Protein AF-A0A4Q2M5E6-F1 (afdb_monomer_lite)

Organism: NCBI:txid592376

Structure (mmCIF, N/CA/C/O backbone):
data_AF-A0A4Q2M5E6-F1
#
_entry.id   AF-A0A4Q2M5E6-F1
#
loop_
_atom_site.group_PDB
_atom_site.id
_atom_site.type_symbol
_atom_site.label_atom_id
_atom_site.label_alt_id
_atom_site.label_comp_id
_atom_site.label_asym_id
_atom_site.label_entity_id
_atom_site.label_seq_id
_atom_site.pdbx_PDB_ins_code
_atom_site.Cartn_x
_atom_site.Cartn_y
_atom_site.Cartn_z
_atom_site.occupancy
_atom_site.B_iso_or_equiv
_atom_site.auth_seq_id
_atom_site.auth_comp_id
_atom_site.auth_asym_id
_atom_site.auth_atom_id
_atom_site.pdbx_PDB_model_num
ATOM 1 N N . MET A 1 1 ? 31.506 14.641 -14.914 1.00 62.25 1 MET A N 1
ATOM 2 C CA . MET A 1 1 ? 30.688 15.008 -13.733 1.00 62.25 1 MET A CA 1
ATOM 3 C C . MET A 1 1 ? 29.324 14.316 -13.726 1.00 62.25 1 MET A C 1
ATOM 5 O O . MET A 1 1 ? 29.008 13.694 -12.725 1.00 62.25 1 MET A O 1
ATOM 9 N N . ILE A 1 2 ? 28.570 14.311 -14.835 1.00 77.19 2 ILE A N 1
ATOM 10 C CA . ILE A 1 2 ? 27.265 13.615 -14.946 1.00 77.19 2 ILE A CA 1
ATOM 11 C C . ILE A 1 2 ? 27.364 12.100 -14.681 1.00 77.19 2 ILE A C 1
ATOM 13 O O . ILE A 1 2 ? 26.554 11.551 -13.945 1.00 77.19 2 ILE A O 1
ATOM 17 N N . VAL A 1 3 ? 28.398 11.435 -15.211 1.00 75.31 3 VAL A N 1
ATOM 18 C CA . VAL A 1 3 ? 28.589 9.979 -15.041 1.00 75.31 3 VAL A CA 1
ATOM 19 C C . VAL A 1 3 ? 28.831 9.594 -13.576 1.00 75.31 3 VAL A C 1
ATOM 21 O O . VAL A 1 3 ? 28.235 8.644 -13.087 1.00 75.31 3 VAL A O 1
ATOM 24 N N . ALA A 1 4 ? 29.641 10.368 -12.845 1.00 76.94 4 ALA A N 1
ATOM 25 C CA . ALA A 1 4 ? 29.879 10.141 -11.418 1.00 76.94 4 ALA A CA 1
ATOM 26 C C . ALA A 1 4 ? 28.597 10.330 -10.590 1.00 76.94 4 ALA A C 1
ATOM 28 O O . ALA A 1 4 ? 28.330 9.550 -9.683 1.00 76.94 4 ALA A O 1
ATOM 29 N N . PHE A 1 5 ? 27.771 11.318 -10.950 1.00 76.50 5 PHE A N 1
ATOM 30 C CA . PHE A 1 5 ? 26.471 11.541 -10.319 1.00 76.50 5 PHE A CA 1
ATOM 31 C C . PHE A 1 5 ? 25.507 10.374 -10.572 1.00 76.50 5 PHE A C 1
ATOM 33 O O . PHE A 1 5 ? 24.841 9.918 -9.647 1.00 76.50 5 PHE A O 1
ATOM 40 N N . GLY A 1 6 ? 25.490 9.839 -11.798 1.00 69.06 6 GLY A N 1
ATOM 41 C CA . GLY A 1 6 ? 24.714 8.648 -12.148 1.00 69.06 6 GLY A CA 1
ATOM 42 C C . GLY A 1 6 ? 25.153 7.404 -11.373 1.00 69.06 6 GLY A C 1
ATOM 43 O O . GLY A 1 6 ? 24.307 6.670 -10.874 1.00 69.06 6 GLY A O 1
ATOM 44 N N . ILE A 1 7 ? 26.463 7.202 -11.201 1.00 77.62 7 ILE A N 1
ATOM 45 C CA . ILE A 1 7 ? 27.016 6.079 -10.426 1.00 77.62 7 ILE A CA 1
ATOM 46 C C . ILE A 1 7 ? 26.675 6.212 -8.938 1.00 77.62 7 ILE A C 1
ATOM 48 O O . ILE A 1 7 ? 26.258 5.235 -8.322 1.00 77.62 7 ILE A O 1
ATOM 52 N N . ILE A 1 8 ? 26.809 7.409 -8.359 1.00 85.81 8 ILE A N 1
ATOM 53 C CA . ILE A 1 8 ? 26.464 7.662 -6.952 1.00 85.81 8 ILE A CA 1
ATOM 54 C C . ILE A 1 8 ? 24.967 7.447 -6.728 1.00 85.81 8 ILE A C 1
ATOM 56 O O . ILE A 1 8 ? 24.585 6.769 -5.780 1.00 85.81 8 ILE A O 1
ATOM 60 N N . LEU A 1 9 ? 24.119 7.965 -7.618 1.00 76.06 9 LEU A N 1
ATOM 61 C CA . LEU A 1 9 ? 22.673 7.787 -7.526 1.00 76.06 9 LEU A CA 1
ATOM 62 C C . LEU A 1 9 ? 22.280 6.308 -7.658 1.00 76.06 9 LEU A C 1
ATOM 64 O O . LEU A 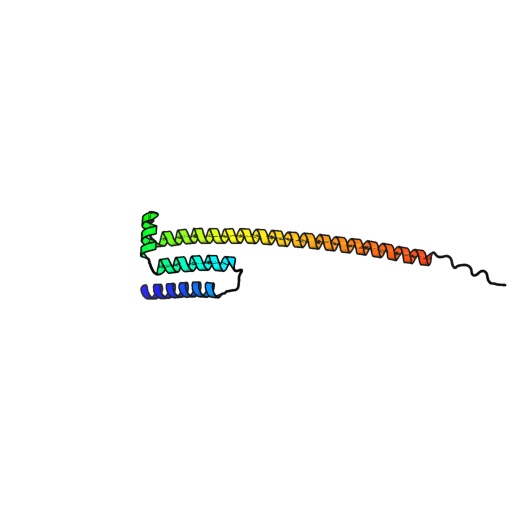1 9 ? 21.488 5.817 -6.859 1.00 76.06 9 LEU A O 1
ATOM 68 N N . ALA A 1 10 ? 22.881 5.577 -8.602 1.00 69.50 10 ALA A N 1
ATOM 69 C CA . ALA A 1 10 ? 22.670 4.140 -8.760 1.00 69.50 10 ALA A CA 1
ATOM 70 C C . ALA A 1 10 ? 23.129 3.350 -7.524 1.00 69.50 10 ALA A C 1
ATOM 72 O O . ALA A 1 10 ? 22.414 2.460 -7.071 1.00 69.50 10 ALA A O 1
ATOM 73 N N . ALA A 1 11 ? 24.276 3.700 -6.935 1.00 77.88 11 ALA A N 1
ATOM 74 C CA . ALA A 1 11 ? 24.779 3.076 -5.714 1.00 77.88 11 ALA A CA 1
ATOM 75 C C . ALA A 1 11 ? 23.874 3.361 -4.506 1.00 77.88 11 ALA A C 1
ATOM 77 O O . ALA A 1 11 ? 23.583 2.449 -3.740 1.00 77.88 11 ALA A O 1
ATOM 78 N N . VAL A 1 12 ? 23.376 4.592 -4.356 1.00 82.56 12 VAL A N 1
ATOM 79 C CA . VAL A 1 12 ? 22.430 4.964 -3.291 1.00 82.56 12 VAL A CA 1
ATOM 80 C C . VAL A 1 12 ? 21.115 4.205 -3.444 1.00 82.56 12 VAL A C 1
ATOM 82 O O . VAL A 1 12 ? 20.626 3.655 -2.463 1.00 82.56 12 VAL A O 1
ATOM 85 N N . ILE A 1 13 ? 20.572 4.110 -4.662 1.00 74.12 13 ILE A N 1
ATOM 86 C CA . ILE A 1 13 ? 19.360 3.326 -4.944 1.00 74.12 13 ILE A CA 1
ATOM 87 C C . ILE A 1 13 ? 19.599 1.844 -4.639 1.00 74.12 13 ILE A C 1
ATOM 89 O O . ILE A 1 13 ? 18.775 1.217 -3.980 1.00 74.12 13 ILE A O 1
ATOM 93 N N . LEU A 1 14 ? 20.735 1.284 -5.060 1.00 71.31 14 LEU A N 1
ATOM 94 C CA . LEU A 1 14 ? 21.081 -0.114 -4.809 1.00 71.31 14 LEU A CA 1
ATOM 95 C C . LEU A 1 14 ? 21.219 -0.402 -3.308 1.00 71.31 14 LEU A C 1
ATOM 97 O O . LEU A 1 14 ? 20.661 -1.378 -2.814 1.00 71.31 14 LEU A O 1
ATOM 101 N N . ILE A 1 15 ? 21.912 0.466 -2.567 1.00 77.81 15 ILE A N 1
ATOM 102 C CA . ILE A 1 15 ? 22.056 0.367 -1.110 1.00 77.81 15 ILE A CA 1
ATOM 103 C C . ILE A 1 15 ? 20.694 0.503 -0.430 1.00 77.81 15 ILE A C 1
ATOM 105 O O . ILE A 1 15 ? 20.403 -0.258 0.486 1.00 77.81 15 ILE A O 1
ATOM 109 N N . PHE A 1 16 ? 19.842 1.419 -0.891 1.00 73.19 16 PHE A N 1
ATOM 110 C CA . PHE A 1 16 ? 18.492 1.595 -0.366 1.00 73.19 16 PHE A CA 1
ATOM 111 C C . PHE A 1 16 ? 17.644 0.333 -0.571 1.00 73.19 16 PHE A C 1
ATOM 113 O O . PHE A 1 16 ? 17.052 -0.161 0.385 1.00 73.19 16 PHE A O 1
ATOM 120 N N . VAL A 1 17 ? 17.660 -0.251 -1.774 1.00 64.88 17 VAL A N 1
ATOM 121 C CA . VAL A 1 17 ? 16.969 -1.515 -2.085 1.00 64.88 17 VAL A CA 1
ATOM 122 C C . VAL A 1 17 ? 17.497 -2.665 -1.221 1.00 64.88 17 VAL A C 1
ATOM 124 O O . VAL A 1 17 ? 16.703 -3.403 -0.640 1.00 64.88 17 VAL A O 1
ATOM 127 N N . ILE A 1 18 ? 18.821 -2.801 -1.080 1.00 65.75 18 ILE A N 1
ATOM 128 C CA . ILE A 1 18 ? 19.449 -3.847 -0.254 1.00 65.75 18 ILE A CA 1
ATOM 129 C C . ILE A 1 18 ? 19.112 -3.659 1.227 1.00 65.75 18 ILE A C 1
ATOM 131 O O . ILE A 1 18 ? 18.795 -4.631 1.910 1.00 65.75 18 ILE A O 1
ATOM 135 N N . TRP A 1 19 ? 19.149 -2.427 1.733 1.00 67.38 19 TRP A N 1
ATOM 136 C CA . TRP A 1 19 ? 18.814 -2.127 3.122 1.00 67.38 19 TRP A CA 1
ATOM 137 C C . TRP A 1 19 ? 17.345 -2.433 3.412 1.00 67.38 19 TRP A C 1
ATOM 139 O O . TRP A 1 19 ? 17.036 -3.026 4.444 1.00 67.38 19 TRP A O 1
ATOM 149 N N . MET A 1 20 ? 16.453 -2.132 2.465 1.00 57.91 20 MET A N 1
ATOM 150 C CA . MET A 1 20 ? 15.034 -2.466 2.560 1.00 57.91 20 MET A CA 1
ATOM 151 C C . MET A 1 20 ? 14.790 -3.984 2.534 1.00 57.91 20 MET A C 1
ATOM 153 O O . MET A 1 20 ? 13.949 -4.476 3.284 1.00 57.91 20 MET A O 1
ATOM 157 N N . LEU A 1 21 ? 15.577 -4.737 1.751 1.00 56.47 21 LEU A N 1
ATOM 158 C CA . LEU A 1 21 ? 15.600 -6.209 1.757 1.00 56.47 21 LEU A CA 1
ATOM 159 C C . LEU A 1 21 ? 16.085 -6.784 3.101 1.00 56.47 21 LEU A C 1
ATOM 161 O O . LEU A 1 21 ? 15.551 -7.782 3.587 1.00 56.47 21 LEU A O 1
ATOM 165 N N . LEU A 1 22 ? 17.116 -6.175 3.697 1.00 59.16 22 LEU A N 1
ATOM 166 C CA . LEU A 1 22 ? 17.729 -6.647 4.943 1.00 59.16 22 LEU A CA 1
ATOM 167 C C . LEU A 1 22 ? 16.941 -6.255 6.194 1.00 59.16 22 LEU A C 1
ATOM 169 O O . LEU A 1 22 ? 17.116 -6.884 7.236 1.00 59.16 22 LEU A O 1
ATOM 173 N N . ALA A 1 23 ? 16.059 -5.260 6.102 1.00 58.47 23 ALA A N 1
ATOM 174 C CA . ALA A 1 23 ? 15.368 -4.694 7.253 1.00 58.47 23 ALA A CA 1
ATOM 175 C C . ALA A 1 23 ? 14.408 -5.658 7.983 1.00 58.47 23 ALA A C 1
ATOM 177 O O . ALA A 1 23 ? 13.945 -5.274 9.049 1.00 58.47 23 ALA A O 1
ATOM 178 N N . ARG A 1 24 ? 14.123 -6.877 7.476 1.00 54.72 24 ARG A N 1
ATOM 179 C CA . ARG A 1 24 ? 13.543 -8.071 8.168 1.00 54.72 24 ARG A CA 1
ATOM 180 C C . ARG A 1 24 ? 12.548 -7.846 9.342 1.00 54.72 24 ARG A C 1
ATOM 182 O O . ARG A 1 24 ? 12.464 -8.689 10.232 1.00 54.72 24 ARG A O 1
ATOM 189 N N . ARG A 1 25 ? 11.756 -6.763 9.371 1.00 50.38 25 ARG A N 1
ATOM 190 C CA . ARG A 1 25 ? 10.902 -6.421 10.532 1.00 50.38 25 ARG A CA 1
ATOM 191 C C . ARG A 1 25 ? 9.400 -6.325 10.281 1.00 50.38 25 ARG A C 1
ATOM 193 O O . ARG A 1 25 ? 8.677 -6.075 11.241 1.00 50.38 25 ARG A O 1
ATOM 200 N N . LEU A 1 26 ? 8.898 -6.552 9.065 1.00 47.56 26 LEU A N 1
ATOM 201 C CA . LEU A 1 26 ? 7.453 -6.574 8.804 1.00 47.56 26 LEU A CA 1
ATOM 202 C C . LEU A 1 26 ? 7.037 -7.816 7.998 1.00 47.56 26 LEU A C 1
ATOM 204 O O . LEU A 1 26 ? 7.540 -8.028 6.901 1.00 47.56 26 LEU A O 1
ATOM 208 N N . ARG A 1 27 ? 6.106 -8.590 8.590 1.00 56.03 27 ARG A N 1
ATOM 209 C CA . ARG A 1 27 ? 5.159 -9.579 8.021 1.00 56.03 27 ARG A CA 1
ATOM 210 C C . ARG A 1 27 ? 5.583 -10.187 6.665 1.00 56.03 27 ARG A C 1
ATOM 212 O O . ARG A 1 27 ? 5.494 -9.506 5.647 1.00 56.03 27 ARG A O 1
ATOM 219 N N . GLU A 1 28 ? 5.949 -11.479 6.653 1.00 55.50 28 GLU A N 1
ATOM 220 C CA . GLU A 1 28 ? 6.443 -12.281 5.499 1.00 55.50 28 GLU A CA 1
ATOM 221 C C . GLU A 1 28 ? 5.854 -11.914 4.125 1.00 55.50 28 GLU A C 1
ATOM 223 O O . GLU A 1 28 ? 6.576 -11.857 3.130 1.00 55.50 28 GLU A O 1
ATOM 228 N N . LYS A 1 29 ? 4.555 -11.607 4.075 1.00 60.53 29 LYS A N 1
ATOM 229 C CA . LYS A 1 29 ? 3.816 -11.249 2.861 1.00 60.53 29 LYS A CA 1
ATOM 230 C C . LYS A 1 29 ? 4.314 -9.992 2.122 1.00 60.53 29 LYS A C 1
ATOM 232 O O . LYS A 1 29 ? 4.383 -10.023 0.896 1.00 60.53 29 LYS A O 1
ATOM 237 N N . TYR A 1 30 ? 4.710 -8.909 2.800 1.00 67.25 30 TYR A N 1
ATOM 238 C CA . TYR A 1 30 ? 5.142 -7.680 2.091 1.00 67.25 30 TYR A CA 1
ATOM 239 C C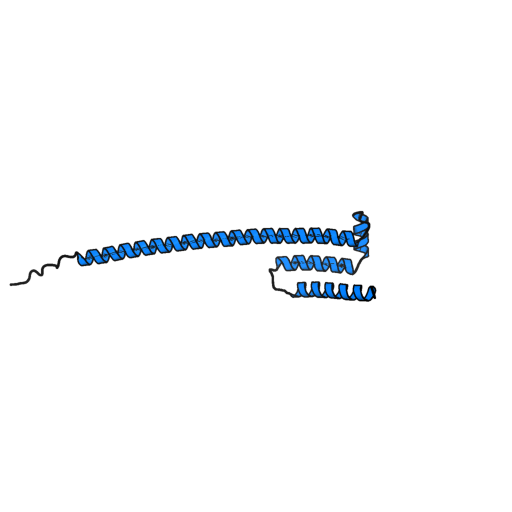 . TYR A 1 30 ? 6.593 -7.740 1.637 1.00 67.25 30 TYR A C 1
ATOM 241 O O . TYR A 1 30 ? 6.943 -7.175 0.602 1.00 67.25 30 TYR A O 1
ATOM 249 N N . ALA A 1 31 ? 7.437 -8.436 2.400 1.00 69.31 31 ALA A N 1
ATOM 250 C CA . ALA A 1 31 ? 8.832 -8.639 2.036 1.00 69.31 31 ALA A CA 1
ATOM 251 C C . ALA A 1 31 ? 8.948 -9.405 0.708 1.00 69.31 31 ALA A C 1
ATOM 253 O O . ALA A 1 31 ? 9.789 -9.061 -0.115 1.00 69.31 31 ALA A O 1
ATOM 254 N N . ALA A 1 32 ? 8.063 -10.379 0.460 1.00 73.31 32 ALA A N 1
ATOM 255 C CA . ALA A 1 32 ? 8.015 -11.121 -0.799 1.00 73.31 32 ALA A CA 1
ATOM 256 C C . ALA A 1 32 ? 7.690 -10.224 -2.008 1.00 73.31 32 ALA A C 1
ATOM 258 O O . ALA A 1 32 ? 8.363 -10.307 -3.033 1.00 73.31 32 ALA A O 1
ATOM 259 N N . LEU A 1 33 ? 6.706 -9.327 -1.883 1.00 75.31 33 LEU A N 1
ATOM 260 C CA . LEU A 1 33 ? 6.340 -8.391 -2.952 1.00 75.31 33 LEU A CA 1
ATOM 261 C C . LEU A 1 33 ? 7.493 -7.428 -3.272 1.00 75.31 33 LEU A C 1
ATOM 263 O O . LEU A 1 33 ? 7.860 -7.267 -4.435 1.00 75.31 33 LEU A O 1
ATOM 267 N N . TRP A 1 34 ? 8.131 -6.861 -2.246 1.00 74.88 34 TRP A N 1
ATOM 268 C CA . TRP A 1 34 ? 9.310 -6.010 -2.427 1.00 74.88 34 TRP A CA 1
ATOM 269 C C . TRP A 1 34 ? 10.520 -6.760 -2.989 1.00 74.88 34 TRP A C 1
ATOM 271 O O . TRP A 1 34 ? 11.264 -6.189 -3.784 1.00 74.88 34 TRP A O 1
ATOM 281 N N . LEU A 1 35 ? 10.694 -8.037 -2.644 1.00 73.25 35 LEU A N 1
ATOM 282 C CA . LEU A 1 35 ? 11.732 -8.893 -3.217 1.00 73.25 35 LEU A CA 1
ATOM 283 C C . LEU A 1 35 ? 11.512 -9.108 -4.720 1.00 73.25 35 LEU A C 1
ATOM 285 O O . LEU A 1 35 ? 12.458 -8.985 -5.493 1.00 73.25 35 LEU A O 1
ATOM 289 N N . ILE A 1 36 ? 10.273 -9.380 -5.140 1.00 78.94 36 ILE A N 1
ATOM 290 C CA . ILE A 1 36 ? 9.913 -9.544 -6.557 1.00 78.94 36 ILE A CA 1
ATOM 291 C C . ILE A 1 36 ? 10.156 -8.243 -7.324 1.00 78.94 36 ILE A C 1
ATOM 293 O O . ILE A 1 36 ? 10.762 -8.272 -8.393 1.00 78.94 36 ILE A O 1
ATOM 297 N N . ILE A 1 37 ? 9.741 -7.099 -6.771 1.00 78.06 37 ILE A N 1
ATOM 298 C CA . ILE A 1 37 ? 9.974 -5.782 -7.384 1.00 78.06 37 ILE A CA 1
ATOM 299 C C . ILE A 1 37 ? 11.474 -5.501 -7.497 1.00 78.06 37 ILE A C 1
ATOM 301 O O . ILE A 1 37 ? 11.948 -5.129 -8.568 1.00 78.06 37 ILE A O 1
ATOM 305 N N . GLY A 1 38 ? 12.234 -5.708 -6.418 1.00 74.88 38 GLY A N 1
ATOM 306 C CA . GLY A 1 38 ? 13.683 -5.514 -6.405 1.00 74.88 38 GLY A CA 1
ATOM 307 C C . GLY A 1 38 ? 14.394 -6.410 -7.418 1.00 74.88 38 GLY A C 1
ATOM 308 O O . GLY A 1 38 ? 15.264 -5.939 -8.146 1.00 74.88 38 GLY A O 1
ATOM 309 N N . LEU A 1 39 ? 13.976 -7.674 -7.529 1.00 79.56 39 LEU A N 1
ATOM 310 C CA . LEU A 1 39 ? 14.489 -8.610 -8.525 1.00 79.56 39 LEU A CA 1
ATOM 311 C C . LEU A 1 39 ? 14.140 -8.170 -9.952 1.00 79.56 39 LEU A C 1
ATOM 313 O O . LEU A 1 39 ? 15.010 -8.190 -10.816 1.00 79.56 39 LEU A O 1
ATOM 317 N N . ALA A 1 40 ? 12.905 -7.731 -10.203 1.00 80.50 40 ALA A N 1
ATOM 318 C CA . ALA A 1 40 ? 12.488 -7.232 -11.511 1.00 80.50 40 ALA A CA 1
ATOM 319 C C . ALA A 1 40 ? 13.306 -5.999 -11.930 1.00 80.50 40 ALA A C 1
ATOM 321 O O . ALA A 1 40 ? 13.819 -5.951 -13.046 1.00 80.50 40 ALA A O 1
ATOM 322 N N . VAL A 1 41 ? 13.501 -5.038 -11.021 1.00 78.88 41 VAL A N 1
ATOM 323 C CA . VAL A 1 41 ? 14.337 -3.851 -11.264 1.00 78.88 41 VAL A CA 1
ATOM 324 C C . VAL A 1 41 ? 15.797 -4.243 -11.503 1.00 78.88 41 VAL A C 1
ATOM 326 O O . VAL A 1 41 ? 16.424 -3.707 -12.415 1.00 78.88 41 VAL A O 1
ATOM 329 N N . LEU A 1 42 ? 16.335 -5.202 -10.742 1.00 76.81 42 LEU A N 1
ATOM 330 C CA . LEU A 1 42 ? 17.697 -5.706 -10.928 1.00 76.81 42 LEU A CA 1
ATOM 331 C C . LEU A 1 42 ? 17.878 -6.359 -12.305 1.00 76.81 42 LEU A C 1
ATOM 333 O O . LEU A 1 42 ? 18.851 -6.063 -12.993 1.00 76.81 42 LEU A O 1
ATOM 337 N N . VAL A 1 43 ? 16.935 -7.209 -12.728 1.00 78.94 43 VAL A N 1
ATOM 338 C CA . VAL A 1 43 ? 16.953 -7.866 -14.046 1.00 78.94 43 VAL A CA 1
ATOM 339 C C . VAL A 1 43 ? 16.884 -6.834 -15.171 1.00 78.94 43 VAL A C 1
ATOM 341 O O . VAL A 1 43 ? 17.675 -6.911 -16.110 1.00 78.94 43 VAL A O 1
ATOM 344 N N . LEU A 1 44 ? 16.002 -5.835 -15.059 1.00 76.69 44 LEU A N 1
ATOM 345 C CA . LEU A 1 44 ? 15.905 -4.739 -16.031 1.00 76.69 44 LEU A CA 1
ATOM 346 C C . LEU A 1 44 ? 17.169 -3.865 -16.060 1.00 76.69 44 LEU A C 1
ATOM 348 O O . LEU A 1 44 ? 17.546 -3.376 -17.122 1.00 76.69 44 LEU A O 1
ATOM 352 N N . GLY A 1 45 ? 17.839 -3.689 -14.917 1.00 73.00 45 GLY A N 1
ATOM 353 C CA . GLY A 1 45 ? 19.110 -2.970 -14.820 1.00 73.00 45 GLY A CA 1
ATOM 354 C C . GLY A 1 45 ? 20.293 -3.728 -15.431 1.00 73.00 45 GLY A C 1
ATOM 355 O O . GLY A 1 45 ? 21.162 -3.106 -16.038 1.00 73.00 45 GLY A O 1
ATOM 356 N N . LEU A 1 46 ? 20.323 -5.060 -15.307 1.00 75.06 46 LEU A N 1
ATOM 357 C CA . LEU A 1 46 ? 21.365 -5.908 -15.901 1.00 75.06 46 LEU A CA 1
ATOM 358 C C . LEU A 1 46 ? 21.172 -6.096 -17.415 1.00 75.06 46 LEU A C 1
ATOM 360 O O . LEU A 1 46 ? 22.152 -6.136 -18.156 1.00 75.06 46 LEU A O 1
ATOM 364 N N . TRP A 1 47 ? 19.920 -6.184 -17.876 1.00 84.06 47 TRP A N 1
ATOM 365 C CA . TRP A 1 47 ? 19.559 -6.317 -19.290 1.00 84.06 47 TRP A CA 1
ATOM 366 C C . TRP A 1 47 ? 18.647 -5.171 -19.757 1.00 84.06 47 TRP A C 1
ATOM 368 O O . TRP A 1 47 ? 17.434 -5.358 -19.892 1.00 84.06 47 TRP A O 1
ATOM 378 N N . PRO A 1 48 ? 19.208 -4.002 -20.119 1.00 77.44 48 PRO A N 1
ATOM 379 C CA . PRO A 1 48 ? 18.421 -2.876 -20.633 1.00 77.44 48 PRO A CA 1
ATOM 380 C C . PRO A 1 48 ? 17.682 -3.205 -21.942 1.00 77.44 48 PRO A C 1
ATOM 382 O O . PRO A 1 48 ? 16.670 -2.583 -22.258 1.00 77.44 48 PRO A O 1
ATOM 385 N N . GLN A 1 49 ? 18.136 -4.226 -22.676 1.00 84.56 49 GLN A N 1
ATOM 386 C CA . GLN A 1 49 ? 17.483 -4.711 -23.892 1.00 84.56 49 GLN A CA 1
ATOM 387 C C . GLN A 1 49 ? 16.049 -5.210 -23.646 1.00 84.56 49 GLN A C 1
ATOM 389 O O . GLN A 1 49 ? 15.200 -5.053 -24.518 1.00 84.56 49 GLN A O 1
ATOM 394 N N . LEU A 1 50 ? 15.760 -5.779 -22.464 1.00 83.69 50 LEU A N 1
ATOM 395 C CA . LEU A 1 50 ? 14.398 -6.192 -22.100 1.00 83.69 50 LEU A CA 1
ATOM 396 C C . LEU A 1 50 ? 13.479 -4.979 -21.981 1.00 83.69 50 LEU A C 1
ATOM 398 O O . LEU A 1 50 ? 12.351 -5.005 -22.462 1.00 83.69 50 LEU A O 1
ATOM 402 N N . LEU A 1 51 ? 13.975 -3.911 -21.355 1.00 80.62 51 LEU A N 1
ATOM 403 C CA . LEU A 1 51 ? 13.210 -2.684 -21.194 1.00 80.62 51 LEU A CA 1
ATOM 404 C C . LEU A 1 51 ? 12.903 -2.044 -22.554 1.00 80.62 51 LEU A C 1
ATOM 406 O O . LEU A 1 51 ? 11.773 -1.622 -22.768 1.00 80.62 51 LEU A O 1
ATOM 410 N N . LEU A 1 52 ? 13.875 -2.038 -23.475 1.00 84.69 52 LEU A N 1
ATOM 411 C CA . LEU A 1 52 ? 13.688 -1.558 -24.850 1.00 84.69 52 LEU A CA 1
ATOM 412 C C . LEU A 1 52 ? 12.653 -2.392 -25.623 1.00 84.69 52 LEU A C 1
ATOM 414 O O . LEU A 1 52 ? 11.771 -1.845 -26.278 1.00 84.69 52 LEU A O 1
ATOM 418 N N . ALA A 1 53 ? 12.695 -3.719 -25.490 1.00 87.38 53 ALA A N 1
ATOM 419 C CA . ALA A 1 53 ? 11.695 -4.587 -26.110 1.00 87.38 53 ALA A CA 1
ATOM 420 C C . ALA A 1 53 ? 10.279 -4.316 -25.568 1.00 87.38 53 ALA A C 1
ATOM 422 O O . ALA A 1 53 ? 9.315 -4.296 -26.332 1.00 87.38 53 ALA A O 1
ATOM 423 N N . LEU A 1 54 ? 10.144 -4.070 -24.257 1.00 84.81 54 LEU A N 1
ATOM 424 C CA . LEU A 1 54 ? 8.865 -3.676 -23.665 1.00 84.81 54 LEU A CA 1
ATOM 425 C C . LEU A 1 54 ? 8.389 -2.319 -24.188 1.00 84.81 54 LEU A C 1
ATOM 427 O O . LEU A 1 54 ? 7.202 -2.163 -24.459 1.00 84.81 54 LEU A O 1
ATOM 431 N N . THR A 1 55 ? 9.278 -1.336 -24.319 1.00 87.81 55 THR A N 1
ATOM 432 C CA . THR A 1 55 ? 8.902 0.001 -24.792 1.00 87.81 55 THR A CA 1
ATOM 433 C C . THR A 1 55 ? 8.427 -0.029 -26.236 1.00 87.81 55 THR A C 1
ATOM 435 O O . THR A 1 55 ? 7.414 0.595 -26.540 1.00 87.81 55 THR A O 1
ATOM 438 N N . ASP A 1 56 ? 9.071 -0.834 -27.082 1.00 88.06 56 ASP A N 1
ATOM 439 C CA . ASP A 1 56 ? 8.651 -1.047 -28.468 1.00 88.06 56 ASP A CA 1
ATOM 440 C C . ASP A 1 56 ? 7.300 -1.772 -28.539 1.00 88.06 56 ASP A C 1
ATOM 442 O O . ASP A 1 56 ? 6.425 -1.386 -29.312 1.00 88.06 56 ASP A O 1
ATOM 446 N N . PHE A 1 57 ? 7.090 -2.779 -27.683 1.00 90.00 57 PHE A N 1
ATOM 447 C CA . PHE A 1 57 ? 5.826 -3.516 -27.608 1.00 90.00 57 PHE A CA 1
ATOM 448 C C . PHE A 1 57 ? 4.653 -2.650 -27.121 1.00 90.00 57 PHE A C 1
ATOM 450 O O . PHE A 1 57 ? 3.549 -2.739 -27.653 1.00 90.00 57 PHE A O 1
ATOM 457 N N . LEU A 1 58 ? 4.884 -1.803 -26.116 1.00 88.31 58 LEU A N 1
ATOM 458 C CA . LEU A 1 58 ? 3.877 -0.913 -25.526 1.00 88.31 58 LEU A CA 1
ATOM 459 C C . LEU A 1 58 ? 3.722 0.419 -26.284 1.00 88.31 58 LEU A C 1
ATOM 461 O O . LEU A 1 58 ? 2.842 1.207 -25.943 1.00 88.31 58 LEU A O 1
ATOM 465 N N . GLY A 1 59 ? 4.562 0.693 -27.287 1.00 86.06 59 GLY A N 1
ATOM 466 C CA . GLY A 1 59 ? 4.548 1.943 -28.055 1.00 86.06 59 GLY A CA 1
ATOM 467 C C . GLY A 1 59 ? 5.049 3.169 -27.279 1.00 86.06 59 GLY A C 1
ATOM 468 O O . GLY A 1 59 ? 4.693 4.302 -27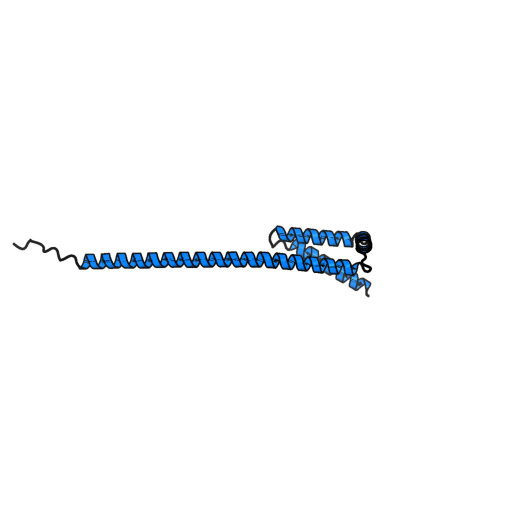.606 1.00 86.06 59 GLY A O 1
ATOM 469 N N . VAL A 1 60 ? 5.859 2.970 -26.237 1.00 87.44 60 VAL A N 1
ATOM 470 C CA . VAL A 1 60 ? 6.438 4.048 -25.425 1.00 87.44 60 VAL A CA 1
ATOM 471 C C . VAL A 1 60 ? 7.785 4.456 -26.017 1.00 87.44 60 VAL A C 1
ATOM 473 O O . VAL A 1 60 ? 8.690 3.645 -26.111 1.00 87.44 60 VAL A O 1
ATOM 476 N N . GLN A 1 61 ? 7.966 5.731 -26.366 1.00 82.44 61 GLN A N 1
ATOM 477 C CA . GLN A 1 61 ? 9.219 6.187 -26.994 1.00 82.44 61 GLN A CA 1
ATOM 478 C C . GLN A 1 61 ? 10.413 6.264 -26.032 1.00 82.44 61 GLN A C 1
ATOM 480 O O . GLN A 1 61 ? 11.560 6.136 -26.451 1.00 82.44 61 GLN A O 1
ATOM 485 N N . VAL A 1 62 ? 10.161 6.525 -24.745 1.00 85.50 62 VAL A N 1
ATOM 486 C CA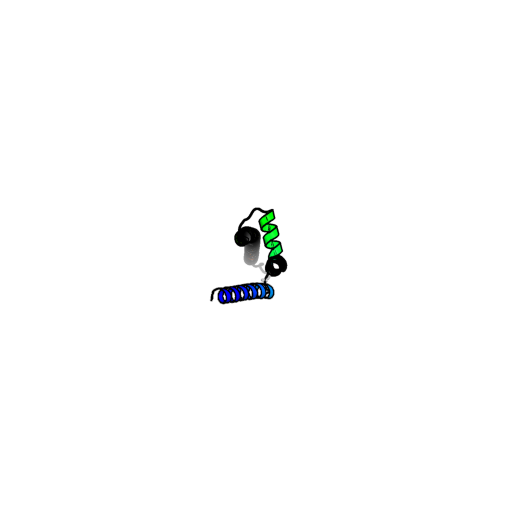 . VAL A 1 62 ? 11.213 6.757 -23.747 1.00 85.50 62 VAL A CA 1
ATOM 487 C C . VAL A 1 62 ? 11.145 5.673 -22.667 1.00 85.50 62 VAL A C 1
ATOM 489 O O 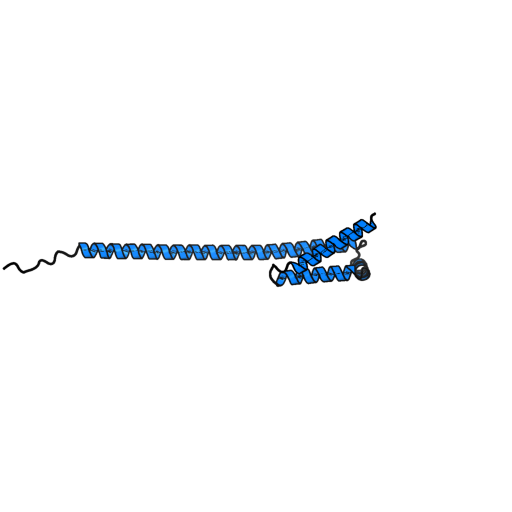. VAL A 1 62 ? 10.184 5.658 -21.896 1.00 85.50 62 VAL A O 1
ATOM 492 N N . PRO A 1 63 ? 12.172 4.813 -22.529 1.00 79.12 63 PRO A N 1
ATOM 493 C CA . PRO A 1 63 ? 12.194 3.741 -21.529 1.00 79.12 63 PRO A CA 1
ATOM 494 C C . PRO A 1 63 ? 11.998 4.203 -20.088 1.00 79.12 63 PRO A C 1
ATOM 496 O O . PRO A 1 63 ? 11.326 3.537 -19.301 1.00 79.12 63 PRO A O 1
ATOM 499 N N . ALA A 1 64 ? 12.520 5.385 -19.756 1.00 80.44 64 ALA A N 1
ATOM 500 C CA . ALA A 1 64 ? 12.318 5.989 -18.446 1.00 80.44 64 ALA A CA 1
ATOM 501 C C . ALA A 1 64 ? 10.832 6.258 -18.153 1.00 80.44 64 ALA A C 1
ATOM 503 O O . ALA A 1 64 ? 10.391 6.021 -17.032 1.00 80.44 64 ALA A O 1
ATOM 504 N N . ASN A 1 65 ? 10.044 6.685 -19.148 1.00 85.62 65 ASN A N 1
ATOM 505 C CA . ASN A 1 65 ? 8.616 6.947 -18.956 1.00 85.62 65 ASN A CA 1
ATOM 506 C C . ASN A 1 65 ? 7.865 5.663 -18.612 1.00 85.62 65 ASN A C 1
ATOM 508 O O . ASN A 1 65 ? 7.028 5.681 -17.716 1.00 85.62 65 ASN A O 1
ATOM 512 N N . LEU A 1 66 ? 8.201 4.546 -19.265 1.00 84.69 66 LEU A N 1
ATOM 513 C CA . LEU A 1 66 ? 7.598 3.255 -18.944 1.00 84.69 66 LEU A CA 1
ATOM 514 C C . LEU A 1 66 ? 7.899 2.851 -17.495 1.00 84.69 66 LEU A C 1
ATOM 516 O O . LEU A 1 66 ? 6.993 2.444 -16.768 1.00 84.69 66 LEU A O 1
ATOM 520 N N . LEU A 1 67 ? 9.153 3.018 -17.064 1.00 83.75 67 LEU A N 1
ATOM 521 C CA . LEU A 1 67 ? 9.571 2.745 -15.690 1.00 83.75 67 LEU A CA 1
ATOM 522 C C . LEU A 1 67 ? 8.814 3.618 -14.681 1.00 83.75 67 LEU A C 1
ATOM 524 O O . LEU A 1 67 ? 8.325 3.106 -13.677 1.00 83.75 67 LEU A O 1
ATOM 528 N N . PHE A 1 68 ? 8.678 4.917 -14.962 1.00 82.50 68 PHE A N 1
ATOM 529 C CA . PHE A 1 68 ? 7.936 5.846 -14.110 1.00 82.50 68 PHE A CA 1
ATOM 530 C C . PHE A 1 68 ? 6.448 5.510 -14.046 1.00 82.50 68 PHE A C 1
ATOM 532 O O . PHE A 1 68 ? 5.893 5.443 -12.953 1.00 82.50 68 PHE A O 1
ATOM 539 N N . SER A 1 69 ? 5.796 5.259 -15.181 1.00 87.06 69 SER A N 1
ATOM 540 C CA . SER A 1 69 ? 4.384 4.871 -15.213 1.00 87.06 69 SER A CA 1
ATOM 541 C C . SER A 1 69 ? 4.143 3.566 -14.455 1.00 87.06 69 SER A C 1
ATOM 543 O O . SER A 1 69 ? 3.227 3.499 -13.637 1.00 87.06 69 SER A O 1
ATOM 545 N N . ALA A 1 70 ? 4.993 2.555 -14.660 1.00 84.38 70 ALA A N 1
ATOM 546 C CA . ALA A 1 70 ? 4.919 1.295 -13.926 1.00 84.38 70 ALA A CA 1
ATOM 547 C C . ALA A 1 70 ? 5.124 1.506 -12.419 1.00 84.38 70 ALA A C 1
ATOM 549 O O . ALA A 1 70 ? 4.362 0.967 -11.621 1.00 84.38 70 ALA A O 1
ATOM 550 N N . ALA A 1 71 ? 6.094 2.336 -12.026 1.00 83.38 71 ALA A N 1
ATOM 551 C CA . ALA A 1 71 ? 6.332 2.682 -10.629 1.00 83.38 71 ALA A CA 1
ATOM 552 C C . ALA A 1 71 ? 5.135 3.409 -10.001 1.00 83.38 71 ALA A C 1
ATOM 554 O O . ALA A 1 71 ? 4.762 3.085 -8.881 1.00 83.38 71 ALA A O 1
ATOM 555 N N . ILE A 1 72 ? 4.495 4.344 -10.710 1.00 87.06 72 ILE A N 1
ATOM 556 C CA . ILE A 1 72 ? 3.298 5.047 -10.221 1.00 87.06 72 ILE A CA 1
ATOM 557 C C . ILE A 1 72 ? 2.148 4.063 -9.996 1.00 87.06 72 ILE A C 1
ATOM 559 O O . ILE A 1 72 ? 1.543 4.075 -8.927 1.00 87.06 72 ILE A O 1
ATOM 563 N N . VAL A 1 73 ? 1.863 3.189 -10.967 1.00 89.62 73 VAL A N 1
ATOM 564 C CA . VAL A 1 73 ? 0.804 2.172 -10.842 1.00 89.62 73 VAL A CA 1
ATOM 565 C C . VAL A 1 73 ? 1.104 1.213 -9.692 1.00 89.62 73 VAL A C 1
ATOM 567 O O . VAL A 1 73 ? 0.221 0.910 -8.892 1.00 89.62 73 VAL A O 1
ATOM 570 N N . LEU A 1 74 ? 2.355 0.772 -9.574 1.00 84.69 74 LEU A N 1
ATOM 571 C CA . LEU A 1 74 ? 2.813 -0.095 -8.495 1.00 84.69 74 LEU A CA 1
ATOM 572 C C . LEU A 1 74 ? 2.657 0.576 -7.125 1.00 84.69 74 LEU A C 1
ATOM 574 O O . LEU A 1 74 ? 2.100 -0.026 -6.211 1.00 84.69 74 LEU A O 1
ATOM 578 N N . LEU A 1 75 ? 3.109 1.824 -6.985 1.00 86.44 75 LEU A N 1
ATOM 579 C CA . LEU A 1 75 ? 2.980 2.600 -5.751 1.00 86.44 75 LEU A CA 1
ATOM 580 C C . LEU A 1 75 ? 1.514 2.834 -5.389 1.00 86.44 75 LEU A C 1
ATOM 582 O O . LEU A 1 75 ? 1.157 2.720 -4.219 1.00 86.44 75 LEU A O 1
ATOM 586 N N . LEU A 1 76 ? 0.659 3.103 -6.377 1.00 90.81 76 LEU A N 1
ATOM 587 C CA . LEU A 1 76 ? -0.779 3.233 -6.168 1.00 90.81 76 LEU A CA 1
ATOM 588 C C . LEU A 1 76 ? -1.392 1.915 -5.679 1.00 90.81 76 LEU A C 1
ATOM 590 O O . LEU A 1 76 ? -2.147 1.919 -4.711 1.00 90.81 76 LEU A O 1
ATOM 594 N N . ALA A 1 77 ? -1.039 0.785 -6.295 1.00 86.50 77 ALA A N 1
ATOM 595 C CA . ALA A 1 77 ? -1.512 -0.533 -5.875 1.00 86.50 77 ALA A CA 1
ATOM 596 C C . ALA A 1 77 ? -1.067 -0.872 -4.443 1.00 86.50 77 ALA A C 1
ATOM 598 O O . ALA A 1 77 ? -1.872 -1.345 -3.642 1.00 86.50 77 ALA A O 1
ATOM 599 N N . VAL A 1 78 ? 0.190 -0.582 -4.098 1.00 84.25 78 VAL A N 1
ATOM 600 C CA . VAL A 1 78 ? 0.731 -0.767 -2.743 1.00 84.25 78 VAL A CA 1
ATOM 601 C C . VAL A 1 78 ? 0.016 0.141 -1.741 1.00 84.25 78 VAL A C 1
ATOM 603 O O . VAL A 1 78 ? -0.372 -0.322 -0.672 1.00 84.25 78 VAL A O 1
ATOM 606 N N . ALA A 1 79 ? -0.226 1.40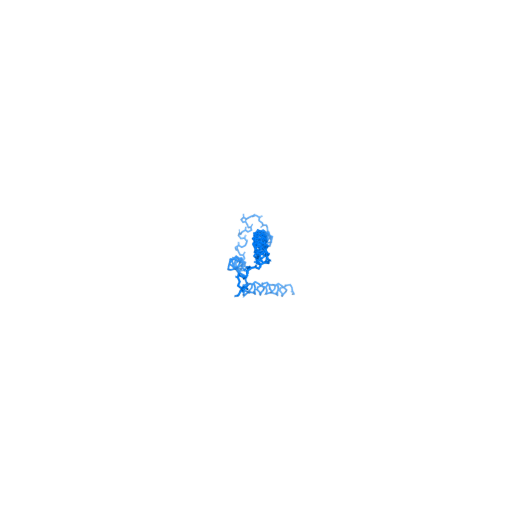6 -2.090 1.00 87.00 79 ALA A N 1
ATOM 607 C CA . ALA A 1 79 ? -0.974 2.331 -1.245 1.00 87.00 79 ALA A CA 1
ATOM 608 C C . ALA A 1 79 ? -2.418 1.858 -1.010 1.00 87.00 79 ALA A C 1
ATOM 610 O O . ALA A 1 79 ? -2.887 1.886 0.125 1.00 87.00 79 ALA A O 1
ATOM 611 N N . LEU A 1 80 ? -3.103 1.363 -2.045 1.00 87.25 80 LEU A N 1
ATOM 612 C CA . LEU A 1 80 ? -4.448 0.794 -1.919 1.00 87.25 80 LEU A CA 1
ATOM 613 C C . LEU A 1 80 ? -4.457 -0.471 -1.060 1.00 87.25 80 LEU A C 1
ATOM 615 O O . LEU A 1 80 ? -5.322 -0.618 -0.201 1.00 87.25 80 LEU A O 1
ATOM 619 N N . HIS A 1 81 ? -3.481 -1.360 -1.247 1.00 84.50 81 HIS A N 1
ATOM 620 C CA . HIS A 1 81 ? -3.335 -2.555 -0.421 1.00 84.50 81 HIS A CA 1
ATOM 621 C C . HIS A 1 81 ? -3.134 -2.191 1.054 1.00 84.50 81 HIS A C 1
ATOM 623 O O . HIS A 1 81 ? -3.837 -2.715 1.917 1.00 84.50 81 HIS A O 1
ATOM 629 N N . HIS A 1 82 ? -2.248 -1.232 1.336 1.00 81.75 82 HIS A N 1
ATOM 630 C CA . HIS A 1 82 ? -2.054 -0.710 2.685 1.00 81.75 82 HIS A CA 1
ATOM 631 C C . HIS A 1 82 ? -3.315 -0.051 3.244 1.00 81.75 82 HIS A C 1
ATOM 633 O O . HIS A 1 82 ? -3.639 -0.278 4.404 1.00 81.75 82 HIS A O 1
ATOM 639 N N . SER A 1 83 ? -4.044 0.723 2.437 1.00 85.44 83 SER A N 1
ATOM 640 C CA . SER A 1 83 ? -5.300 1.348 2.858 1.00 85.44 83 SER A CA 1
ATOM 641 C C . SER A 1 83 ? -6.358 0.306 3.215 1.00 85.44 83 SER A C 1
ATOM 643 O O . SER A 1 83 ? -7.085 0.484 4.188 1.00 85.44 83 SER A O 1
ATOM 645 N N . TRP A 1 84 ? -6.446 -0.784 2.451 1.00 85.44 84 TRP A N 1
ATOM 646 C CA . TRP A 1 84 ? -7.395 -1.857 2.726 1.00 85.44 84 TRP A CA 1
ATOM 647 C C . TRP A 1 84 ? -7.054 -2.594 4.021 1.00 85.44 84 TRP A C 1
ATOM 649 O O . TRP A 1 84 ? -7.923 -2.805 4.863 1.00 85.44 84 TRP A O 1
ATOM 659 N N . GLU A 1 85 ? -5.785 -2.939 4.221 1.00 83.88 85 GLU A N 1
ATOM 660 C CA . GLU A 1 85 ? -5.359 -3.607 5.449 1.00 83.88 85 GLU A CA 1
ATOM 661 C C . GLU A 1 85 ? -5.436 -2.704 6.680 1.00 83.88 85 GLU A C 1
ATOM 663 O O . GLU A 1 85 ? -5.705 -3.199 7.772 1.00 83.88 85 GLU A O 1
ATOM 668 N N . LEU A 1 86 ? -5.227 -1.395 6.513 1.00 81.69 86 LEU A N 1
ATOM 669 C CA . LEU A 1 86 ? -5.443 -0.416 7.574 1.00 81.69 86 LEU A CA 1
ATOM 670 C C . LEU A 1 86 ? -6.921 -0.376 7.972 1.00 81.69 86 LEU A C 1
ATOM 672 O O . LEU A 1 86 ? -7.225 -0.491 9.153 1.00 81.69 86 LEU A O 1
ATOM 676 N N . SER A 1 87 ? -7.826 -0.308 6.994 1.00 81.75 87 SER A N 1
ATOM 677 C CA . SER A 1 87 ? -9.270 -0.316 7.247 1.00 81.75 87 SER A CA 1
ATOM 678 C C . SER A 1 87 ? -9.723 -1.592 7.965 1.00 81.75 87 SER A C 1
ATOM 680 O O . SER A 1 87 ? -10.504 -1.519 8.906 1.00 81.75 87 SER A O 1
ATOM 682 N N . GLN A 1 88 ? -9.197 -2.759 7.580 1.00 85.88 88 GLN A N 1
ATOM 683 C CA . GLN A 1 88 ? -9.494 -4.017 8.277 1.00 85.88 88 GLN A CA 1
ATOM 684 C C . GLN A 1 88 ? -8.981 -4.019 9.724 1.00 85.88 88 GLN A C 1
ATOM 686 O O . GLN A 1 88 ? -9.674 -4.490 10.623 1.00 85.88 88 GLN A O 1
ATOM 691 N N . ALA A 1 89 ? -7.783 -3.478 9.961 1.00 81.69 89 ALA A N 1
ATOM 692 C CA . ALA A 1 89 ? -7.229 -3.376 11.307 1.00 81.69 89 ALA A CA 1
ATOM 693 C C . ALA A 1 89 ? -8.041 -2.417 12.196 1.00 81.69 89 ALA A C 1
ATOM 695 O O . ALA A 1 89 ? -8.241 -2.694 13.378 1.00 81.69 89 ALA A O 1
ATOM 696 N N . GLU A 1 90 ? -8.527 -1.307 11.637 1.00 87.75 90 GLU A N 1
ATOM 697 C CA . GLU A 1 90 ? -9.407 -0.368 12.340 1.00 87.75 90 GLU A CA 1
ATOM 698 C C . GLU A 1 90 ? -10.732 -1.025 12.754 1.00 87.75 90 GLU A C 1
ATOM 700 O O . GLU A 1 90 ? -11.155 -0.870 13.904 1.00 87.75 90 GLU A O 1
ATOM 705 N N . ASP A 1 91 ? -11.348 -1.815 11.868 1.00 89.50 91 ASP A N 1
ATOM 706 C CA . ASP A 1 91 ? -12.578 -2.558 12.167 1.00 89.50 91 ASP A CA 1
ATOM 707 C C . ASP A 1 91 ? -12.373 -3.583 13.296 1.00 89.50 91 ASP A C 1
ATOM 709 O O . ASP A 1 91 ? -13.214 -3.715 14.190 1.00 89.50 91 ASP A O 1
ATOM 713 N N . GLU A 1 92 ? -11.240 -4.290 13.300 1.00 89.56 92 GLU A N 1
ATOM 714 C CA . GLU A 1 92 ? -10.908 -5.275 14.334 1.00 89.56 92 GLU A CA 1
ATOM 715 C C . GLU A 1 92 ? -10.654 -4.616 15.699 1.00 89.56 92 GLU A C 1
ATOM 717 O O . GLU A 1 92 ? -11.175 -5.076 16.719 1.00 89.56 92 GLU A O 1
ATOM 722 N N . ILE A 1 93 ? -9.934 -3.487 15.725 1.00 91.25 93 ILE A N 1
ATOM 723 C CA . ILE A 1 93 ? -9.740 -2.686 16.943 1.00 91.25 93 ILE A CA 1
ATOM 724 C C . ILE A 1 93 ? -11.087 -2.212 17.488 1.00 91.25 93 ILE A C 1
ATOM 726 O O . ILE A 1 93 ? -11.340 -2.319 18.691 1.00 91.25 93 ILE A O 1
ATOM 730 N N . ARG A 1 94 ? -11.966 -1.709 16.616 1.00 93.75 94 ARG A N 1
ATOM 731 C CA . ARG A 1 94 ? -13.297 -1.246 17.010 1.00 93.75 94 ARG A CA 1
ATOM 732 C C . ARG A 1 94 ? -14.116 -2.376 17.624 1.00 93.75 94 ARG A C 1
ATOM 734 O O . ARG A 1 94 ? -14.683 -2.192 18.698 1.00 93.75 94 ARG A O 1
ATOM 741 N N . ARG A 1 95 ? -14.128 -3.549 16.991 1.00 94.62 95 ARG A N 1
ATOM 742 C CA . ARG A 1 95 ? -14.834 -4.727 17.503 1.00 94.62 95 ARG A CA 1
ATOM 743 C C . ARG A 1 95 ? -14.314 -5.146 18.876 1.00 94.62 95 ARG A C 1
ATOM 745 O O . ARG A 1 95 ? -15.103 -5.351 19.790 1.00 94.62 95 ARG A O 1
ATOM 752 N N . SER A 1 96 ? -12.994 -5.192 19.046 1.00 90.69 96 SER A N 1
ATOM 753 C CA . SER A 1 96 ? -12.372 -5.532 20.330 1.00 90.69 96 SER A CA 1
ATOM 754 C C . SER A 1 96 ? -12.696 -4.508 21.429 1.00 90.69 96 SER A C 1
ATOM 756 O O . SER A 1 96 ? -12.924 -4.877 22.584 1.00 90.69 96 SER A O 1
ATOM 758 N N . ALA A 1 97 ? -12.780 -3.220 21.084 1.00 94.50 97 ALA A N 1
ATOM 759 C CA . ALA A 1 97 ? -13.207 -2.180 22.015 1.00 94.50 97 ALA A CA 1
ATOM 760 C C . ALA A 1 97 ? -14.683 -2.337 22.425 1.00 94.50 97 ALA A C 1
ATOM 762 O O . ALA A 1 97 ? -15.003 -2.200 23.608 1.00 94.50 97 ALA A O 1
ATOM 763 N N . GLU A 1 98 ? -15.567 -2.658 21.476 1.00 96.81 98 GLU A N 1
ATOM 764 C CA . GLU A 1 98 ? -16.989 -2.919 21.732 1.00 96.81 98 GLU A CA 1
ATOM 765 C C . GLU A 1 98 ? -17.179 -4.148 22.639 1.00 96.81 98 GLU A C 1
ATOM 767 O O . GLU A 1 98 ? -17.888 -4.069 23.644 1.00 96.81 98 GLU A O 1
ATOM 772 N N . GLU A 1 99 ? -16.475 -5.248 22.364 1.00 97.19 99 GLU A N 1
ATOM 773 C CA . GLU A 1 99 ? -16.485 -6.454 23.204 1.00 97.19 99 GLU A CA 1
ATOM 774 C C . GLU A 1 99 ? -15.981 -6.166 24.630 1.00 97.19 99 GLU A C 1
ATOM 776 O O . GLU A 1 99 ? -16.601 -6.586 25.609 1.00 97.19 99 GLU A O 1
ATOM 781 N N . SER A 1 100 ? -14.909 -5.377 24.772 1.00 95.81 100 SER A N 1
ATOM 782 C CA . SER A 1 100 ? -14.383 -4.939 26.075 1.00 95.81 100 SER A CA 1
ATOM 783 C C . SER A 1 100 ? -15.386 -4.080 26.851 1.00 95.81 100 SER A C 1
ATOM 785 O O . SER A 1 100 ? -15.540 -4.246 28.063 1.00 95.81 100 SER A O 1
ATOM 787 N N . ALA A 1 101 ? -16.098 -3.175 26.174 1.00 96.50 101 ALA A N 1
ATOM 788 C CA . ALA A 1 101 ? -17.112 -2.331 26.799 1.00 96.50 101 ALA A CA 1
ATOM 789 C C . ALA A 1 101 ? -18.309 -3.151 27.305 1.00 96.50 101 ALA A C 1
ATOM 791 O O . ALA A 1 101 ? -18.751 -2.948 28.438 1.00 96.50 101 ALA A O 1
ATOM 792 N N . ILE A 1 102 ? -18.795 -4.107 26.507 1.00 97.56 102 ILE A N 1
ATOM 793 C CA . ILE A 1 102 ? -19.889 -5.009 26.896 1.00 97.56 102 ILE A CA 1
ATOM 794 C C . ILE A 1 102 ? -19.468 -5.871 28.089 1.00 97.56 102 ILE A C 1
ATOM 796 O O . ILE A 1 102 ? -20.176 -5.898 29.096 1.00 97.56 102 ILE A O 1
ATOM 800 N N . ALA A 1 103 ? -18.290 -6.497 28.026 1.00 96.25 103 ALA A N 1
ATOM 801 C CA . ALA A 1 103 ? -17.778 -7.326 29.115 1.00 96.25 103 ALA A CA 1
ATOM 802 C C . ALA A 1 103 ? -17.655 -6.537 30.430 1.00 96.25 103 ALA A C 1
ATOM 804 O O . ALA A 1 103 ? -18.054 -7.014 31.493 1.00 96.25 103 ALA A O 1
ATOM 805 N N . ARG A 1 104 ? -17.161 -5.293 30.371 1.00 95.94 104 ARG A N 1
ATOM 806 C CA . ARG A 1 104 ? -17.088 -4.402 31.542 1.00 95.94 104 ARG A CA 1
ATOM 807 C C . ARG A 1 104 ? -18.468 -4.055 32.095 1.00 95.94 104 ARG A C 1
ATOM 809 O O . ARG A 1 104 ? -18.645 -4.065 33.310 1.00 95.94 104 ARG A O 1
ATOM 816 N N . ALA A 1 105 ? -19.442 -3.784 31.227 1.00 96.44 105 ALA A N 1
ATOM 817 C CA . ALA A 1 105 ? -20.810 -3.483 31.641 1.00 96.44 105 ALA A CA 1
ATOM 818 C C . ALA A 1 105 ? -21.494 -4.687 32.310 1.00 96.44 105 ALA A C 1
ATOM 820 O O . ALA A 1 105 ? -22.230 -4.517 33.283 1.00 96.44 105 ALA A O 1
ATOM 821 N N . GLU A 1 106 ? -21.246 -5.904 31.826 1.00 96.88 106 GLU A N 1
ATOM 822 C CA . GLU A 1 106 ? -21.748 -7.127 32.457 1.00 96.88 106 GLU A CA 1
ATOM 823 C C . GLU A 1 106 ? -21.129 -7.346 33.837 1.00 96.88 106 GLU A C 1
ATOM 825 O O . GLU A 1 106 ? -21.869 -7.561 34.796 1.00 96.88 106 GLU A O 1
ATOM 830 N N . ILE A 1 107 ? -19.806 -7.201 33.971 1.00 97.06 107 ILE A N 1
ATOM 831 C CA . ILE A 1 107 ? -19.118 -7.292 35.270 1.00 97.06 107 ILE A CA 1
ATOM 832 C C . ILE A 1 107 ? -19.712 -6.294 36.267 1.00 97.06 107 ILE A C 1
ATOM 834 O O . ILE A 1 107 ? -20.008 -6.667 37.401 1.00 97.06 107 ILE A O 1
ATOM 838 N N . GLN A 1 108 ? -19.941 -5.050 35.840 1.00 96.62 108 GLN A N 1
ATOM 839 C CA . GLN A 1 108 ? -20.513 -4.020 36.702 1.00 96.62 108 GLN A CA 1
ATOM 840 C C . GLN A 1 108 ? -21.935 -4.374 37.160 1.00 96.62 108 GLN A C 1
ATOM 842 O O . GLN A 1 108 ? -22.232 -4.301 38.348 1.00 96.62 108 GLN A O 1
ATOM 847 N N . ARG A 1 109 ? -22.789 -4.872 36.256 1.00 96.12 109 ARG A N 1
ATOM 848 C CA . ARG A 1 109 ? -24.138 -5.350 36.611 1.00 96.12 109 ARG A CA 1
ATOM 849 C C . ARG A 1 109 ? -24.118 -6.535 37.575 1.00 96.12 109 ARG A C 1
ATOM 851 O O . ARG A 1 109 ? -25.003 -6.639 38.422 1.00 96.12 109 ARG A O 1
ATOM 858 N N . LEU A 1 110 ? -23.169 -7.462 37.423 1.00 95.75 110 LEU A N 1
ATOM 859 C CA . LEU A 1 110 ? -23.023 -8.582 38.356 1.00 95.75 110 LEU A CA 1
ATOM 860 C C . LEU A 1 110 ? -22.573 -8.098 39.739 1.00 95.75 110 LEU A C 1
ATOM 862 O O . LEU A 1 110 ? -23.138 -8.556 40.729 1.00 95.75 110 LEU A O 1
ATOM 866 N N . SER A 1 111 ? -21.620 -7.164 39.802 1.00 94.44 111 SER A N 1
ATOM 867 C CA . SER A 1 111 ? -21.180 -6.530 41.054 1.00 94.44 111 SER A CA 1
ATOM 868 C C . SER A 1 111 ? -22.342 -5.838 41.766 1.00 94.44 111 SER A C 1
ATOM 870 O O . SER A 1 111 ? -22.600 -6.145 42.923 1.00 94.44 111 SER A O 1
ATOM 872 N N . GLU A 1 112 ? -23.121 -5.010 41.065 1.00 94.38 112 GLU A N 1
ATOM 873 C CA . GLU A 1 112 ? -24.277 -4.317 41.653 1.00 94.38 112 GLU A CA 1
ATOM 874 C C . GLU A 1 112 ? -25.330 -5.293 42.208 1.00 94.38 112 GLU A C 1
ATOM 876 O O . GLU A 1 112 ? -25.947 -5.045 43.245 1.00 94.38 112 GLU A O 1
ATOM 881 N N . ARG A 1 113 ? -25.546 -6.434 41.536 1.00 93.25 113 ARG A N 1
ATOM 882 C CA . ARG A 1 113 ? -26.458 -7.485 42.018 1.00 93.25 113 ARG A CA 1
ATOM 883 C C . ARG A 1 113 ? -25.930 -8.192 43.262 1.00 93.25 113 ARG A C 1
ATOM 885 O O . ARG A 1 113 ? -26.730 -8.509 44.140 1.00 93.25 113 ARG A O 1
ATOM 892 N N . LEU A 1 114 ? -24.626 -8.462 43.315 1.00 93.12 114 LEU A N 1
ATOM 893 C CA . LEU A 1 114 ? -23.956 -9.030 44.487 1.00 93.12 114 LEU A CA 1
ATOM 894 C C . LEU A 1 114 ? -24.086 -8.091 45.689 1.00 93.12 114 LEU A C 1
ATOM 896 O O . LEU A 1 114 ? -24.577 -8.526 46.728 1.00 93.12 114 LEU A O 1
ATOM 900 N N . ASP A 1 115 ? -23.787 -6.803 45.512 1.00 91.94 115 ASP A N 1
ATOM 901 C CA . ASP A 1 115 ? -23.909 -5.789 46.567 1.00 91.94 115 ASP A CA 1
ATOM 902 C C . ASP A 1 115 ? -25.354 -5.695 47.097 1.00 91.94 115 ASP A C 1
ATOM 904 O O . ASP A 1 115 ? -25.594 -5.612 48.303 1.00 91.94 115 ASP A O 1
ATOM 908 N N . ALA A 1 116 ? -26.350 -5.772 46.205 1.00 89.94 116 ALA A N 1
ATOM 909 C CA . ALA A 1 116 ? -27.761 -5.779 46.590 1.00 89.94 116 ALA A CA 1
ATOM 910 C C . ALA A 1 116 ? -28.175 -7.046 47.368 1.00 89.94 116 ALA A C 1
ATOM 912 O O . ALA A 1 116 ? -29.024 -6.972 48.260 1.00 89.94 116 ALA A O 1
ATOM 913 N N . LEU A 1 117 ? -27.607 -8.211 47.037 1.00 88.44 117 LEU A N 1
ATOM 914 C CA . LEU A 1 117 ? -27.837 -9.466 47.762 1.00 88.44 117 LEU A CA 1
ATOM 915 C C . LEU A 1 117 ? -27.194 -9.427 49.156 1.00 88.44 117 LEU A C 1
ATOM 917 O O . LEU A 1 117 ? -27.870 -9.736 50.136 1.00 88.44 117 LEU A O 1
ATOM 921 N N . GLU A 1 118 ? -25.939 -8.985 49.262 1.00 85.94 118 GLU A N 1
ATOM 922 C CA . GLU A 1 118 ? -25.234 -8.828 50.544 1.00 85.94 118 GLU A CA 1
ATOM 923 C C . GLU A 1 118 ? -25.926 -7.808 51.461 1.00 85.94 118 GLU A C 1
ATOM 925 O O . GLU A 1 118 ? -26.097 -8.049 52.662 1.00 85.94 118 GLU A O 1
ATOM 930 N N . GLY A 1 119 ? -26.414 -6.700 50.893 1.00 79.75 119 GLY A N 1
ATOM 931 C CA . GLY A 1 119 ? -27.211 -5.712 51.618 1.00 79.75 119 GLY A CA 1
ATOM 932 C C . GLY A 1 119 ? -28.492 -6.301 52.220 1.00 79.75 119 GLY A C 1
ATOM 933 O O . GLY A 1 119 ? -28.815 -6.009 53.370 1.00 79.75 119 GLY A O 1
ATOM 934 N N . ARG A 1 120 ? -29.190 -7.189 51.493 1.00 72.56 120 ARG A N 1
ATOM 935 C CA . ARG A 1 120 ? -30.393 -7.881 51.997 1.00 72.56 120 ARG A CA 1
ATOM 936 C C . ARG A 1 120 ? -30.077 -8.891 53.097 1.00 72.56 120 ARG A C 1
ATOM 938 O O . ARG A 1 120 ? -30.809 -8.939 54.077 1.00 72.56 120 ARG A O 1
ATOM 945 N N . SER A 1 121 ? -28.993 -9.659 52.980 1.00 69.81 121 SER A N 1
ATOM 946 C CA . SER A 1 121 ? -28.568 -10.587 54.042 1.00 69.81 121 SER A CA 1
ATOM 947 C C . SER A 1 121 ? -28.172 -9.866 55.335 1.00 69.81 121 SER A C 1
ATOM 949 O O . SER A 1 121 ? -28.397 -10.386 56.425 1.00 69.81 121 SER A O 1
ATOM 951 N N . THR A 1 122 ? -27.621 -8.654 55.233 1.00 65.94 122 THR A N 1
ATOM 952 C CA . THR A 1 122 ? -27.251 -7.842 56.406 1.00 65.94 122 THR A CA 1
ATOM 953 C C . THR A 1 122 ? -28.471 -7.228 57.105 1.00 65.94 122 THR A C 1
ATOM 955 O O . THR A 1 122 ? -28.447 -7.026 58.319 1.00 65.94 122 THR A O 1
ATOM 958 N N . ASP A 1 123 ? -29.536 -6.929 56.358 1.00 63.44 123 ASP A N 1
ATOM 959 C CA . ASP A 1 123 ? -30.809 -6.438 56.903 1.00 63.44 123 ASP A CA 1
ATOM 960 C C . ASP A 1 123 ? -31.628 -7.565 57.560 1.00 63.44 123 ASP A C 1
ATOM 962 O O . ASP A 1 123 ? -32.163 -7.388 58.652 1.00 63.44 123 ASP A O 1
ATOM 966 N N . ASP A 1 124 ? -31.638 -8.759 56.961 1.00 62.16 124 ASP A N 1
ATOM 967 C CA . ASP A 1 124 ? -32.326 -9.941 57.500 1.00 62.16 124 ASP A CA 1
ATOM 968 C C . ASP A 1 124 ? -31.750 -10.373 58.865 1.00 62.16 124 ASP A C 1
ATOM 970 O O . ASP A 1 124 ? -32.491 -10.573 59.824 1.00 62.16 124 ASP A O 1
ATOM 974 N N . GLY A 1 125 ? -30.419 -10.371 59.019 1.00 60.16 125 GLY A N 1
ATOM 975 C CA . GLY A 1 125 ? -29.757 -10.667 60.299 1.00 60.16 125 GLY A CA 1
ATOM 976 C C . GLY A 1 125 ? -29.892 -9.577 61.377 1.00 60.16 125 GLY A C 1
ATOM 977 O O . GLY A 1 125 ? -29.634 -9.840 62.549 1.00 60.16 125 GLY A O 1
ATOM 978 N N . ARG A 1 126 ? -30.295 -8.348 61.020 1.00 58.44 126 ARG A N 1
ATOM 979 C CA . ARG A 1 126 ? -30.645 -7.292 61.996 1.00 58.44 126 ARG A CA 1
ATOM 980 C C . ARG A 1 126 ? -32.104 -7.360 62.437 1.00 58.44 126 ARG A C 1
ATOM 982 O O . ARG A 1 126 ? -32.423 -6.851 63.510 1.00 58.44 126 ARG A O 1
ATOM 989 N N . ASN A 1 127 ? -32.960 -7.962 61.615 1.00 57.44 127 ASN A N 1
ATOM 990 C CA . ASN A 1 127 ? -34.390 -8.096 61.863 1.00 57.44 127 ASN A CA 1
ATOM 991 C C . ASN A 1 127 ? -34.769 -9.437 62.509 1.00 57.44 127 ASN A C 1
ATOM 993 O O . ASN A 1 127 ? -35.945 -9.624 62.824 1.00 57.44 127 ASN A O 1
ATOM 997 N N . GLU A 1 128 ? -33.810 -10.338 62.773 1.00 55.22 128 GLU A N 1
ATOM 998 C CA . GLU A 1 128 ? -34.029 -11.443 63.709 1.00 55.22 128 GLU A CA 1
ATOM 999 C C . GLU A 1 128 ? -34.403 -10.858 65.084 1.00 55.22 128 GLU A C 1
ATOM 1001 O O . GLU A 1 128 ? -33.584 -10.185 65.723 1.00 55.22 128 GLU A O 1
ATOM 1006 N N . PRO A 1 129 ? -35.645 -11.076 65.566 1.00 59.50 129 PRO A N 1
ATOM 1007 C CA . PRO A 1 129 ? -36.017 -10.676 66.911 1.00 59.50 129 PRO A CA 1
ATOM 1008 C C . PRO A 1 129 ? -35.058 -11.377 67.871 1.00 59.50 129 PRO A C 1
ATOM 1010 O O . PRO A 1 129 ? -34.781 -12.560 67.649 1.00 59.50 129 PRO A O 1
ATOM 1013 N N . PRO A 1 130 ? -34.577 -10.721 68.946 1.00 61.28 130 PRO A N 1
ATOM 1014 C CA . PRO A 1 130 ? -33.848 -11.420 69.990 1.00 61.28 130 PRO A CA 1
ATOM 1015 C C . PRO A 1 130 ? -34.713 -12.604 70.394 1.00 61.28 130 PRO A C 1
ATOM 1017 O O . PRO A 1 130 ? -35.803 -12.400 70.932 1.00 61.28 130 PRO A O 1
ATOM 1020 N N . THR A 1 131 ? -34.285 -13.824 70.057 1.00 62.56 131 THR A N 1
ATOM 1021 C CA . THR A 1 131 ? -34.955 -15.046 70.486 1.00 62.56 131 THR A CA 1
ATOM 1022 C C . THR A 1 131 ? -35.049 -14.927 71.990 1.00 62.56 131 THR A C 1
ATOM 1024 O O . THR A 1 131 ? -34.029 -14.994 72.683 1.00 62.56 131 THR A O 1
ATOM 1027 N N . ALA A 1 132 ? -36.252 -14.604 72.464 1.00 58.28 132 ALA A N 1
ATOM 1028 C CA . ALA A 1 132 ? -36.534 -14.387 73.861 1.00 58.28 132 ALA A CA 1
ATOM 1029 C C . ALA A 1 132 ? -36.126 -15.678 74.555 1.00 58.28 132 ALA A C 1
ATOM 1031 O O . ALA A 1 132 ? -36.772 -16.705 74.366 1.00 58.28 132 ALA A O 1
ATOM 1032 N N . ARG A 1 133 ? -34.993 -15.638 75.265 1.00 60.25 133 ARG A N 1
ATOM 1033 C CA . ARG A 1 133 ? -34.538 -16.736 76.113 1.00 60.25 133 ARG A CA 1
ATOM 1034 C C . ARG A 1 133 ? -35.683 -17.038 77.081 1.00 60.25 133 ARG A C 1
ATOM 1036 O O . ARG A 1 133 ? -35.979 -16.160 77.894 1.00 60.25 133 ARG A O 1
ATOM 1043 N N . PRO A 1 134 ? -36.329 -18.211 77.013 1.00 63.31 134 PRO A N 1
ATOM 1044 C CA . PRO A 1 134 ? -37.460 -18.526 77.876 1.00 63.31 134 PRO A CA 1
ATOM 1045 C C . PRO A 1 134 ? -37.062 -18.921 79.304 1.00 63.31 134 PRO A C 1
ATOM 1047 O O . PRO A 1 134 ? -37.782 -19.692 79.915 1.00 63.31 134 PRO A O 1
ATOM 1050 N N . ASP A 1 135 ? -35.943 -18.457 79.867 1.00 55.47 135 ASP A N 1
ATOM 1051 C CA . ASP A 1 135 ? -35.397 -19.102 81.068 1.00 55.47 135 ASP A CA 1
ATOM 1052 C C . ASP A 1 135 ? -35.019 -18.049 82.120 1.00 55.47 135 ASP A C 1
ATOM 1054 O O . ASP A 1 135 ? -33.851 -17.751 82.373 1.00 55.47 135 ASP A O 1
ATOM 1058 N N . ALA A 1 136 ? -36.048 -17.451 82.716 1.00 53.75 136 ALA A N 1
ATOM 1059 C CA . ALA A 1 136 ? -35.959 -16.729 83.978 1.00 53.75 136 ALA A CA 1
ATOM 1060 C C . ALA A 1 136 ? -36.993 -17.314 84.949 1.00 53.75 136 ALA A C 1
ATOM 1062 O O . ALA A 1 136 ? -38.047 -16.714 85.147 1.00 53.75 136 ALA A O 1
ATOM 1063 N N . LEU A 1 137 ? -36.695 -18.493 85.507 1.00 49.41 137 LEU A N 1
ATOM 1064 C CA . LEU A 1 137 ? -37.255 -19.024 86.755 1.00 49.41 137 LEU A CA 1
ATOM 1065 C C . LEU A 1 137 ? -36.195 -19.869 87.469 1.00 49.41 137 LEU A C 1
ATOM 1067 O O . LEU A 1 137 ? -35.602 -20.741 86.799 1.00 49.41 137 LEU A O 1
#

pLDDT: mean 78.68, std 12.75, range [47.56, 97.56]

InterPro domains:
  IPR019277 Protein of unknown function DUF2304 [PF10066] (4-106)

Sequence (137 aa):
MIVAFGIILAAVILIFVIWMLLARRLREKYAALWLIIGLAVLVLGLWPQLLLALTDFLGVQVPANLLFSAAIVLLLAVALHHSWELSQAEDEIRRSAEESAIARAEIQRLSERLDALEGRSTDDGRNEPPTARPDAL

Radius of gyration: 35.79 Å; chains: 1; bounding box: 68×34×115 Å

Secondary structure (DSSP, 8-state):
-HHHHHHHHHHHHHHHHHHHHHT--S-HHHHHHHHHHHHHHHHHHH-HHHHHHHHHHHT-S-HHHHHHHHHHHHHHHHHHHHHHHHHHHHHHHHHHHHHHHHHHHHHHHHHHHHHHHHHHHHHHHHHS---------

Foldseek 3Di:
DVVVVVVVVVVVVVVVLVCLLVVPDDDPVVSVVSVVVSVVVVVCVVCVVVLVVVCVVVVNPDSVVVVVVVVVVVVVVVVVVVVVVVVVVVVVVVVVVVVVVVVVVVVVVVVVVVVVVVVVVVVVVVPPDPPPPPDDD